Protein AF-A0A1G7B9N2-F1 (afdb_monomer_lite)

Foldseek 3Di:
DDDDQVLPLVSLLVVLCCCVVPVVDQEDEEDQNQSNLLSSLVSCQVSVGAYEYEHRQACCCVPVSPHPRYDYDYDHVVNVVVCVVVPD

Structure (mmCIF, N/CA/C/O backbone):
data_AF-A0A1G7B9N2-F1
#
_entry.id   AF-A0A1G7B9N2-F1
#
loop_
_atom_site.group_PDB
_atom_site.id
_atom_site.type_symbol
_atom_site.label_atom_id
_atom_site.label_alt_id
_atom_site.label_comp_id
_atom_site.label_asym_id
_atom_site.label_entity_id
_atom_site.label_seq_id
_atom_site.pdbx_PDB_ins_code
_atom_site.Cartn_x
_atom_site.Cartn_y
_atom_site.Cartn_z
_atom_site.occupancy
_atom_site.B_iso_or_equiv
_atom_site.auth_seq_id
_atom_site.auth_comp_id
_atom_site.auth_asym_id
_atom_site.auth_atom_id
_atom_site.pdbx_PDB_model_num
ATOM 1 N N . MET A 1 1 ? -3.533 16.400 6.399 1.00 81.56 1 MET A N 1
ATOM 2 C CA . MET A 1 1 ? -2.725 15.795 7.482 1.00 81.56 1 MET A CA 1
ATOM 3 C C . MET A 1 1 ? -1.466 15.203 6.871 1.00 81.56 1 MET A C 1
ATOM 5 O O . MET A 1 1 ? -1.519 14.824 5.711 1.00 81.56 1 MET A O 1
ATOM 9 N N . THR A 1 2 ? -0.357 15.161 7.607 1.00 89.69 2 THR A N 1
ATOM 10 C CA . THR A 1 2 ? 0.925 14.583 7.162 1.00 89.69 2 THR A CA 1
ATOM 11 C C . THR A 1 2 ? 1.587 13.889 8.348 1.00 89.69 2 THR A C 1
ATOM 13 O O . THR A 1 2 ? 1.384 14.314 9.485 1.00 89.69 2 THR A O 1
ATOM 16 N N . ALA A 1 3 ? 2.382 12.851 8.106 1.00 93.25 3 ALA A N 1
ATOM 17 C CA . ALA A 1 3 ? 3.133 12.163 9.151 1.00 93.25 3 ALA A CA 1
ATOM 18 C C . ALA A 1 3 ? 4.481 11.670 8.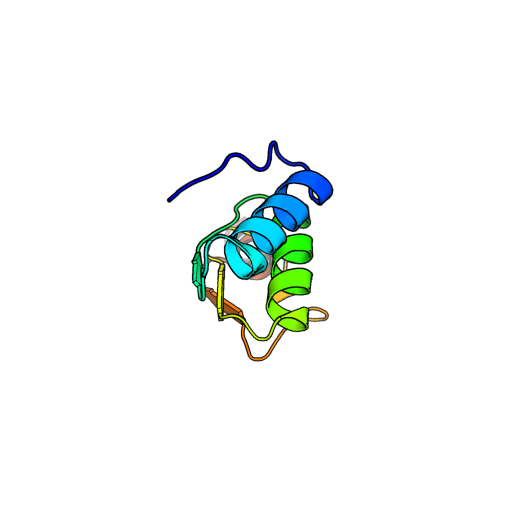619 1.00 93.25 3 ALA A C 1
ATOM 20 O O . ALA A 1 3 ? 4.617 11.381 7.431 1.00 93.25 3 ALA A O 1
ATOM 21 N N . ASP A 1 4 ? 5.463 11.575 9.512 1.00 93.44 4 ASP A N 1
ATOM 22 C CA . ASP A 1 4 ? 6.790 11.056 9.196 1.00 93.44 4 ASP A CA 1
ATOM 23 C C . ASP A 1 4 ? 6.851 9.556 9.503 1.00 93.44 4 ASP A C 1
ATOM 25 O O . ASP A 1 4 ? 6.794 9.127 10.658 1.00 93.44 4 ASP A O 1
ATOM 29 N N . HIS A 1 5 ? 6.975 8.753 8.449 1.00 93.12 5 HIS A N 1
ATOM 30 C CA . HIS A 1 5 ? 7.132 7.305 8.545 1.00 93.12 5 HIS A CA 1
ATOM 31 C C . HIS A 1 5 ? 8.576 6.878 8.872 1.00 93.12 5 HIS A C 1
ATOM 33 O O . HIS A 1 5 ? 8.853 5.685 8.958 1.00 93.12 5 HIS A O 1
ATOM 39 N N . GLN A 1 6 ? 9.522 7.814 9.004 1.00 95.44 6 GLN A N 1
ATOM 40 C CA . GLN A 1 6 ? 10.914 7.599 9.422 1.00 95.44 6 GLN A CA 1
ATOM 41 C C . GLN A 1 6 ? 11.680 6.571 8.576 1.00 95.44 6 GLN A C 1
ATOM 43 O O . GLN A 1 6 ? 12.552 5.865 9.081 1.00 95.44 6 GLN A O 1
ATOM 48 N N . ASN A 1 7 ? 11.332 6.439 7.291 1.00 93.38 7 ASN A N 1
ATOM 49 C CA . ASN A 1 7 ? 11.812 5.363 6.407 1.00 93.38 7 ASN A CA 1
ATOM 50 C C . ASN A 1 7 ? 11.637 3.936 6.974 1.00 93.38 7 ASN A C 1
ATOM 52 O O . ASN A 1 7 ? 12.369 3.021 6.601 1.00 93.38 7 ASN A O 1
ATOM 56 N N . LYS A 1 8 ? 10.660 3.741 7.865 1.00 96.75 8 LYS A N 1
ATOM 57 C CA . LYS A 1 8 ? 10.394 2.493 8.578 1.00 96.75 8 LYS A CA 1
ATOM 58 C C . LYS A 1 8 ? 9.014 1.938 8.199 1.00 96.75 8 LYS A C 1
ATOM 60 O O . LYS A 1 8 ? 8.005 2.606 8.443 1.00 96.75 8 LYS A O 1
ATOM 65 N N . PRO A 1 9 ? 8.935 0.744 7.581 1.00 96.38 9 PRO A N 1
ATOM 66 C CA . PRO A 1 9 ? 7.664 0.178 7.119 1.00 96.38 9 PRO A CA 1
ATOM 67 C C . PRO A 1 9 ? 6.643 -0.057 8.237 1.00 96.38 9 PRO A C 1
ATOM 69 O O . PRO A 1 9 ? 5.454 0.200 8.056 1.00 96.38 9 PRO A O 1
ATOM 72 N N . ASP 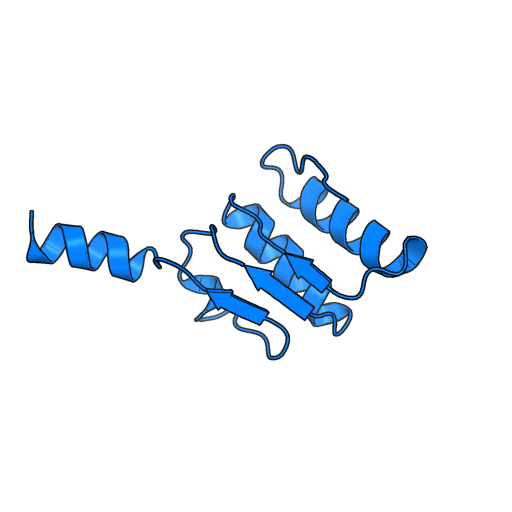A 1 10 ? 7.103 -0.493 9.408 1.00 96.06 10 ASP A N 1
ATOM 73 C CA . ASP A 1 10 ? 6.280 -0.693 10.600 1.00 96.06 10 ASP A CA 1
ATOM 74 C C . ASP A 1 10 ? 5.649 0.625 11.067 1.00 96.06 10 ASP A C 1
ATOM 76 O O . ASP A 1 10 ? 4.435 0.689 11.260 1.00 96.06 10 ASP A O 1
ATOM 80 N N . VAL A 1 11 ? 6.435 1.704 11.141 1.00 97.56 11 VAL A N 1
ATOM 81 C CA . VAL A 1 11 ? 5.940 3.041 11.503 1.00 97.56 11 VAL A CA 1
ATOM 82 C C . VAL A 1 11 ? 4.897 3.526 10.494 1.00 97.56 11 VAL A C 1
ATOM 84 O O . VAL A 1 11 ? 3.811 3.941 10.895 1.00 97.56 11 VAL A O 1
ATOM 87 N N . GLY A 1 12 ? 5.178 3.419 9.190 1.00 96.50 12 GLY A N 1
ATOM 88 C CA . GLY A 1 12 ? 4.232 3.831 8.148 1.00 96.50 12 GLY A CA 1
ATOM 89 C C . GLY A 1 12 ? 2.922 3.038 8.163 1.00 96.50 12 GLY A C 1
ATOM 90 O O . GLY A 1 12 ? 1.846 3.628 8.087 1.00 96.50 12 GLY A O 1
ATOM 91 N N . SER A 1 13 ? 2.990 1.715 8.333 1.00 97.00 13 SER A N 1
ATOM 92 C CA . SER A 1 13 ? 1.791 0.869 8.419 1.00 97.00 13 SER A CA 1
ATOM 93 C C . SER A 1 13 ? 0.951 1.162 9.668 1.00 97.00 13 SER A C 1
ATOM 95 O O . SER A 1 13 ? -0.277 1.183 9.591 1.00 97.00 13 SER A O 1
ATOM 97 N N . ASN A 1 14 ? 1.588 1.464 10.804 1.00 97.69 14 ASN A N 1
ATOM 98 C CA . ASN A 1 14 ? 0.893 1.847 12.032 1.00 97.69 14 ASN A CA 1
ATOM 99 C C . ASN A 1 14 ? 0.194 3.205 11.894 1.00 97.69 14 ASN A C 1
ATOM 101 O O . ASN A 1 14 ? -0.953 3.341 12.316 1.00 97.69 14 ASN A O 1
ATOM 105 N N . ILE A 1 15 ? 0.844 4.185 11.255 1.00 97.56 15 ILE A N 1
ATOM 106 C CA . ILE A 1 15 ?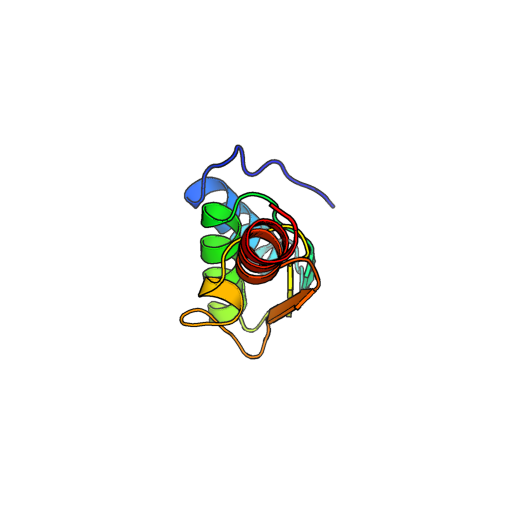 0.225 5.478 10.933 1.00 97.56 15 ILE A CA 1
ATOM 107 C C . ILE A 1 15 ? -0.990 5.270 10.023 1.00 97.56 15 ILE A C 1
ATOM 109 O O . ILE A 1 15 ? -2.061 5.787 10.324 1.00 97.56 15 ILE A O 1
ATOM 113 N N . ALA A 1 16 ? -0.854 4.474 8.957 1.00 96.75 16 ALA A N 1
ATOM 114 C CA . ALA A 1 16 ? -1.954 4.188 8.037 1.00 96.75 16 ALA A CA 1
ATOM 115 C C . ALA A 1 16 ? -3.149 3.532 8.750 1.00 96.75 16 ALA A C 1
ATOM 117 O O . ALA A 1 16 ? -4.285 3.967 8.572 1.00 96.75 16 ALA A O 1
ATOM 118 N N . ARG A 1 17 ? -2.901 2.537 9.616 1.00 97.31 17 ARG A N 1
ATOM 119 C CA . ARG A 1 17 ? -3.9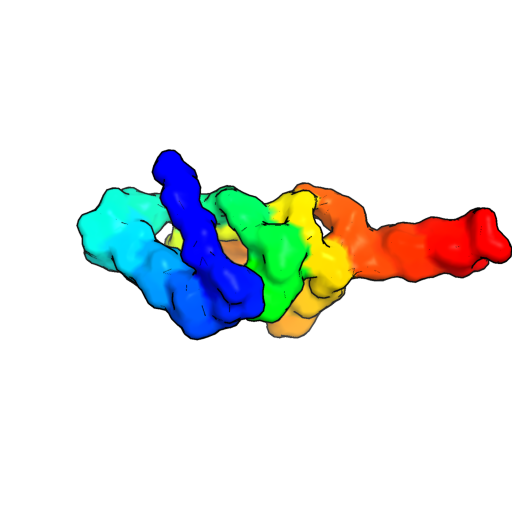54 1.903 10.429 1.00 97.31 17 ARG A CA 1
ATOM 120 C C . ARG A 1 17 ? -4.634 2.906 11.348 1.00 97.31 17 ARG A C 1
ATOM 122 O O . ARG A 1 17 ? -5.854 2.926 11.410 1.00 97.31 17 ARG A O 1
ATOM 129 N N . GLN A 1 18 ? -3.866 3.750 12.034 1.00 97.19 18 GLN A N 1
ATOM 130 C CA . GLN A 1 18 ? -4.426 4.772 12.913 1.00 97.19 18 GLN A CA 1
ATOM 131 C C . GLN A 1 18 ? -5.311 5.755 12.138 1.00 97.19 18 GLN A C 1
ATOM 133 O O . GLN A 1 18 ? -6.432 6.033 12.558 1.00 97.19 18 GLN A O 1
ATOM 138 N N . TRP A 1 19 ? -4.818 6.255 11.006 1.00 97.31 19 TRP A N 1
ATOM 139 C CA . TRP A 1 19 ? -5.548 7.190 10.160 1.00 97.31 19 TRP A CA 1
ATOM 140 C C . TRP A 1 19 ? -6.878 6.608 9.694 1.00 97.31 19 TRP A C 1
ATOM 142 O O . TRP A 1 19 ? -7.908 7.262 9.824 1.00 97.31 19 TRP A O 1
ATOM 152 N N . ILE A 1 20 ? -6.865 5.367 9.216 1.00 97.06 20 ILE A N 1
ATOM 153 C CA . ILE A 1 20 ? -8.064 4.694 8.715 1.00 97.06 20 ILE A CA 1
ATOM 154 C C . ILE A 1 20 ? -9.025 4.338 9.857 1.00 97.06 20 ILE A C 1
ATOM 156 O O . ILE A 1 20 ? -10.205 4.673 9.795 1.00 97.06 20 ILE A O 1
ATOM 160 N N . ASP A 1 21 ? -8.536 3.671 10.905 1.00 96.00 21 ASP A N 1
ATOM 161 C CA . ASP A 1 21 ? -9.393 3.067 11.932 1.00 96.00 21 ASP A CA 1
ATOM 162 C C . ASP A 1 21 ? -9.885 4.074 12.977 1.00 96.00 21 ASP A C 1
ATOM 164 O O . ASP A 1 21 ? -10.972 3.906 13.530 1.00 96.00 21 ASP A O 1
ATOM 168 N N . ARG A 1 22 ? -9.084 5.100 13.285 1.00 96.69 22 ARG A N 1
ATOM 169 C CA . ARG A 1 22 ? -9.383 6.061 14.355 1.00 96.69 22 ARG A CA 1
ATOM 170 C C . ARG A 1 22 ? -9.713 7.443 13.826 1.00 96.69 22 ARG A C 1
ATOM 172 O O . ARG A 1 22 ? -10.637 8.075 14.328 1.00 96.69 22 ARG A O 1
ATOM 179 N N . ASP A 1 23 ? -8.947 7.909 12.847 1.00 95.69 23 ASP A N 1
ATOM 180 C CA . ASP A 1 23 ? -9.037 9.294 12.388 1.00 95.69 23 ASP A CA 1
ATOM 181 C C . ASP A 1 23 ? -9.985 9.441 11.170 1.00 95.69 23 ASP A C 1
ATOM 183 O O . ASP A 1 23 ? -10.205 10.552 10.690 1.00 95.69 23 ASP A O 1
ATOM 187 N N . GLY A 1 24 ? -10.591 8.334 10.708 1.00 94.25 24 GLY A N 1
ATOM 188 C CA . GLY A 1 24 ? -11.631 8.309 9.672 1.00 94.25 24 GLY A CA 1
ATOM 189 C C . GLY A 1 24 ? -11.128 8.626 8.263 1.00 94.25 24 GLY A C 1
ATOM 190 O O . GLY A 1 24 ? -11.870 9.173 7.453 1.00 94.25 24 GLY A O 1
ATOM 191 N N . VAL A 1 25 ? -9.858 8.346 7.976 1.00 95.81 25 VAL A N 1
ATOM 192 C CA . VAL A 1 25 ? -9.239 8.632 6.677 1.00 95.81 25 VAL A CA 1
ATOM 193 C C . VAL A 1 25 ? -9.606 7.561 5.656 1.00 95.81 25 VAL A C 1
ATOM 195 O O . VAL A 1 25 ? -9.296 6.385 5.836 1.00 95.81 25 VAL A O 1
ATOM 198 N N . ASP A 1 26 ? -10.196 7.985 4.539 1.00 94.88 26 ASP A N 1
ATOM 199 C CA . ASP A 1 26 ? -10.578 7.089 3.439 1.00 94.88 26 ASP A CA 1
ATOM 200 C C . ASP A 1 26 ? -9.567 7.040 2.281 1.00 94.88 26 ASP A C 1
ATOM 202 O O . ASP A 1 26 ? -9.651 6.156 1.426 1.00 94.88 26 ASP A O 1
ATOM 206 N N . LEU A 1 27 ? -8.616 7.979 2.249 1.00 92.88 27 LEU A N 1
ATOM 207 C CA . LEU A 1 27 ? -7.617 8.121 1.192 1.00 92.88 27 LEU A CA 1
ATOM 208 C C . LEU A 1 27 ? -6.247 8.470 1.779 1.00 92.88 27 LEU A C 1
ATOM 210 O O . LEU A 1 27 ? -6.095 9.488 2.455 1.00 92.88 27 LEU A O 1
ATOM 214 N N . ILE A 1 28 ? -5.238 7.668 1.444 1.00 93.69 28 ILE A N 1
ATOM 215 C CA . ILE A 1 28 ? -3.830 7.986 1.701 1.00 93.69 28 ILE A CA 1
ATOM 216 C C . ILE A 1 28 ? -3.175 8.397 0.384 1.00 93.69 28 ILE A C 1
ATOM 218 O O . ILE A 1 28 ? -3.341 7.731 -0.638 1.00 93.69 28 ILE A O 1
ATOM 222 N N . VAL A 1 29 ? -2.429 9.501 0.407 1.00 92.75 29 VAL A N 1
ATOM 223 C CA . VAL A 1 29 ? -1.709 10.009 -0.762 1.00 92.75 29 VAL A CA 1
ATOM 224 C C . VAL A 1 29 ? -0.228 10.088 -0.440 1.00 92.75 29 VAL A C 1
ATOM 226 O O . VAL A 1 29 ? 0.162 10.744 0.520 1.00 92.75 29 VAL A O 1
ATOM 229 N N . ASP A 1 30 ? 0.545 9.450 -1.307 1.00 85.19 30 ASP A N 1
ATOM 230 C CA . ASP A 1 30 ? 1.988 9.530 -1.463 1.00 85.19 30 ASP A CA 1
ATOM 231 C C . ASP A 1 30 ? 2.841 8.980 -0.307 1.00 85.19 30 ASP A C 1
ATOM 233 O O . ASP A 1 30 ? 2.689 9.328 0.861 1.00 85.19 30 ASP A O 1
ATOM 237 N N . VAL A 1 31 ? 3.771 8.083 -0.651 1.00 89.00 31 VAL A N 1
ATOM 238 C CA . VAL A 1 31 ? 4.761 7.505 0.270 1.00 89.00 31 VAL A CA 1
ATOM 239 C C . VAL A 1 31 ? 6.035 7.224 -0.527 1.00 89.00 31 VAL A C 1
ATOM 241 O O . VAL A 1 31 ? 6.057 6.300 -1.341 1.00 89.00 31 VAL A O 1
ATOM 244 N N . GLY A 1 32 ? 7.091 8.007 -0.289 1.00 84.69 32 GLY A N 1
ATOM 245 C CA . GLY A 1 32 ? 8.295 7.989 -1.135 1.00 84.69 32 GLY A CA 1
ATOM 246 C C . GLY A 1 32 ? 9.238 6.818 -0.915 1.00 84.69 32 GLY A C 1
ATOM 247 O O . GLY A 1 32 ? 9.944 6.404 -1.832 1.00 84.69 32 GLY A O 1
ATOM 248 N N . ASN A 1 33 ? 9.250 6.236 0.281 1.00 91.69 33 ASN A N 1
ATOM 249 C CA . ASN A 1 33 ? 10.052 5.047 0.525 1.00 91.69 33 ASN A CA 1
ATOM 250 C C . ASN A 1 33 ? 9.310 3.800 0.029 1.00 91.69 33 ASN A C 1
ATOM 252 O O . ASN A 1 33 ? 8.249 3.472 0.556 1.00 91.69 33 ASN A O 1
ATOM 256 N N . SER A 1 34 ? 9.890 3.070 -0.926 1.00 92.25 34 SER A N 1
ATOM 257 C CA . SER A 1 34 ? 9.256 1.895 -1.537 1.00 92.25 34 SER A CA 1
ATOM 258 C C . SER A 1 34 ? 8.820 0.826 -0.529 1.00 92.25 34 SER A C 1
ATOM 260 O O . SER A 1 34 ? 7.720 0.296 -0.648 1.00 92.25 34 SER A O 1
ATOM 262 N N . ALA A 1 35 ? 9.634 0.520 0.487 1.00 93.25 35 ALA A N 1
ATOM 263 C CA . ALA A 1 35 ? 9.280 -0.495 1.483 1.00 93.25 35 ALA A CA 1
ATOM 264 C C . ALA A 1 35 ? 8.109 -0.037 2.366 1.00 93.25 35 ALA A C 1
ATOM 266 O O . ALA A 1 35 ? 7.235 -0.827 2.720 1.00 93.25 35 ALA A O 1
ATOM 267 N N . VAL A 1 36 ? 8.063 1.257 2.686 1.00 95.94 36 VAL A N 1
ATOM 268 C CA . VAL A 1 36 ? 6.945 1.851 3.424 1.00 95.94 36 VAL A CA 1
ATOM 269 C C . VAL A 1 36 ? 5.688 1.889 2.559 1.00 95.94 36 VAL A C 1
ATOM 271 O O . VAL A 1 36 ? 4.614 1.549 3.041 1.00 95.94 36 VAL A O 1
ATOM 274 N N . ALA A 1 37 ? 5.813 2.241 1.280 1.00 93.75 37 ALA A N 1
ATOM 275 C CA . ALA A 1 37 ? 4.699 2.286 0.342 1.00 93.75 37 ALA A CA 1
ATOM 276 C C . ALA A 1 37 ? 4.022 0.922 0.178 1.00 93.75 37 ALA A C 1
ATOM 278 O O . ALA A 1 37 ? 2.798 0.842 0.200 1.00 93.75 37 ALA A O 1
ATOM 279 N N . LEU A 1 38 ? 4.802 -0.160 0.088 1.00 94.75 38 LEU A N 1
ATOM 280 C CA . LEU A 1 38 ? 4.269 -1.526 0.040 1.00 94.75 38 LEU A CA 1
ATOM 281 C C . LEU A 1 38 ? 3.540 -1.893 1.341 1.00 94.75 38 LEU A C 1
ATOM 283 O O . LEU A 1 38 ? 2.439 -2.442 1.307 1.00 94.75 38 LEU A O 1
ATOM 287 N N . ALA A 1 39 ? 4.107 -1.530 2.495 1.00 96.50 39 ALA A N 1
ATOM 288 C CA . ALA A 1 39 ? 3.465 -1.769 3.786 1.00 96.50 39 ALA A CA 1
ATOM 289 C C . ALA A 1 39 ? 2.149 -0.982 3.943 1.00 96.50 39 ALA A C 1
ATOM 291 O O . ALA A 1 39 ? 1.161 -1.531 4.426 1.00 96.50 39 ALA A O 1
ATOM 292 N N . VAL A 1 40 ? 2.108 0.278 3.499 1.00 96.12 40 VAL A N 1
ATOM 293 C CA . VAL A 1 40 ? 0.892 1.108 3.497 1.00 96.12 40 VAL A CA 1
ATOM 294 C C . VAL A 1 40 ? -0.143 0.567 2.510 1.00 96.12 40 VAL A C 1
ATOM 296 O O . VAL A 1 40 ? -1.306 0.439 2.878 1.00 96.12 40 VAL A O 1
ATOM 299 N N . ASN A 1 41 ? 0.269 0.161 1.305 1.00 95.62 41 ASN A N 1
ATOM 300 C CA . ASN A 1 41 ? -0.613 -0.469 0.320 1.00 95.62 41 ASN A CA 1
ATOM 301 C C . ASN A 1 41 ? -1.281 -1.734 0.874 1.00 95.62 41 ASN A C 1
ATOM 303 O O . ASN A 1 41 ? -2.474 -1.932 0.671 1.00 95.62 41 ASN A O 1
ATOM 307 N N . SER A 1 42 ? -0.538 -2.560 1.619 1.00 96.38 42 SER A N 1
ATOM 308 C CA . SER A 1 42 ? -1.092 -3.738 2.294 1.00 96.38 42 SER A CA 1
ATOM 309 C C . SER A 1 42 ? -2.209 -3.358 3.277 1.00 96.38 42 SER A C 1
ATOM 311 O O . SER A 1 42 ? -3.297 -3.923 3.229 1.00 96.38 42 SER A O 1
ATOM 313 N N . VAL A 1 43 ? -2.001 -2.317 4.094 1.00 96.94 43 VAL A N 1
ATOM 314 C CA . VAL A 1 43 ? -3.036 -1.812 5.015 1.00 96.94 43 VAL A CA 1
ATOM 315 C C . VAL A 1 43 ? -4.254 -1.274 4.262 1.00 96.94 43 VAL A C 1
ATOM 317 O O . VAL A 1 43 ? -5.383 -1.609 4.614 1.00 96.94 43 VAL A O 1
ATOM 320 N N . CYS A 1 44 ? -4.042 -0.449 3.236 1.00 96.12 44 CYS A N 1
ATOM 321 C CA . CYS A 1 44 ? -5.119 0.110 2.419 1.00 96.12 44 CYS A CA 1
ATOM 322 C C . CYS A 1 44 ? -5.934 -0.991 1.734 1.00 96.12 44 CYS A C 1
ATOM 324 O O . CYS A 1 44 ? -7.161 -0.934 1.739 1.00 96.12 44 CYS A O 1
ATOM 326 N N . ARG A 1 45 ? -5.268 -2.033 1.224 1.00 95.25 45 ARG A N 1
ATOM 327 C CA . ARG A 1 45 ? -5.909 -3.214 0.640 1.00 95.25 45 ARG A CA 1
ATOM 328 C C . ARG A 1 45 ? -6.726 -3.994 1.670 1.00 95.25 45 ARG A C 1
ATOM 330 O O . ARG A 1 45 ? -7.867 -4.338 1.382 1.00 95.25 45 ARG A O 1
ATOM 337 N N . ASP A 1 46 ? -6.174 -4.253 2.854 1.00 95.75 46 ASP A N 1
ATOM 338 C CA . ASP A 1 46 ? -6.870 -4.981 3.927 1.00 95.75 46 ASP A CA 1
ATOM 339 C C . ASP A 1 46 ? -8.121 -4.240 4.421 1.00 95.75 46 ASP A C 1
ATOM 341 O O . ASP A 1 46 ? -9.078 -4.856 4.891 1.00 95.75 46 ASP A O 1
ATOM 345 N N . LYS A 1 47 ? -8.097 -2.906 4.358 1.00 95.56 47 LYS A N 1
ATOM 346 C CA . LYS A 1 47 ? -9.153 -2.023 4.869 1.00 95.56 47 LYS A CA 1
ATOM 347 C C . LYS A 1 47 ? -10.090 -1.484 3.786 1.00 95.56 47 LYS A C 1
ATOM 349 O O . LYS A 1 47 ? -10.990 -0.718 4.123 1.00 95.56 47 LYS A O 1
ATOM 354 N N . ASP A 1 48 ? -9.871 -1.868 2.530 1.00 95.19 48 ASP A N 1
ATOM 355 C CA . ASP A 1 48 ? -10.599 -1.376 1.355 1.00 95.19 48 ASP A CA 1
ATOM 356 C C . ASP A 1 48 ? -10.625 0.163 1.264 1.00 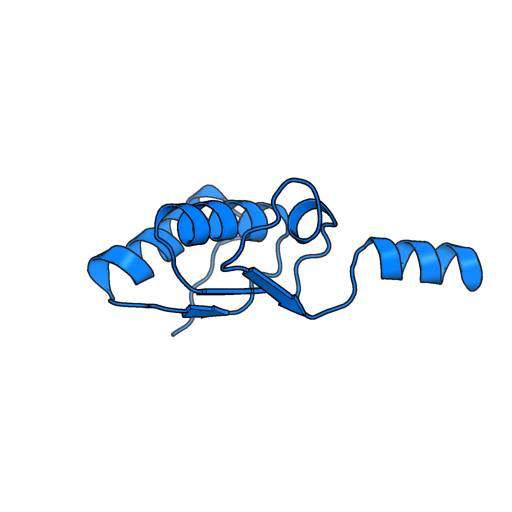95.19 48 ASP A C 1
ATOM 358 O O . ASP A 1 48 ? -11.666 0.794 1.084 1.00 95.19 48 ASP A O 1
ATOM 362 N N . LYS A 1 49 ? -9.459 0.793 1.466 1.00 96.00 49 LYS A N 1
ATOM 363 C CA . LYS A 1 49 ? -9.283 2.253 1.433 1.00 96.00 49 LYS A CA 1
ATOM 364 C C . LYS A 1 49 ? -8.414 2.684 0.270 1.00 96.00 49 LYS A C 1
ATOM 366 O O . LYS A 1 49 ? -7.439 2.015 -0.065 1.00 96.00 49 LYS A O 1
ATOM 371 N N . ALA A 1 50 ? -8.752 3.831 -0.311 1.00 94.06 50 ALA A N 1
ATOM 372 C CA . ALA A 1 50 ? -8.059 4.344 -1.477 1.00 94.06 50 ALA A CA 1
ATOM 373 C C . ALA A 1 50 ? -6.607 4.702 -1.136 1.00 94.06 50 ALA A C 1
ATOM 375 O O . ALA A 1 50 ? -6.309 5.298 -0.095 1.00 94.06 50 ALA A O 1
ATOM 376 N N . TYR A 1 51 ? -5.702 4.363 -2.045 1.00 94.00 51 TYR A N 1
ATOM 377 C CA . TYR A 1 51 ? -4.294 4.689 -1.938 1.00 94.00 51 TYR A CA 1
ATOM 378 C C . TYR A 1 51 ? -3.791 5.241 -3.264 1.00 94.00 51 TYR A C 1
ATOM 380 O O . TYR A 1 51 ? -3.915 4.595 -4.298 1.00 94.00 51 TYR A O 1
ATOM 388 N N . ILE A 1 52 ? -3.217 6.440 -3.247 1.00 90.88 52 ILE A N 1
ATOM 389 C CA . ILE A 1 52 ? -2.571 7.023 -4.422 1.00 90.88 52 ILE A CA 1
ATOM 390 C C . ILE A 1 52 ? -1.087 7.145 -4.110 1.00 90.88 52 ILE A C 1
ATOM 392 O O . ILE A 1 52 ? -0.722 7.891 -3.207 1.00 90.88 52 ILE A O 1
ATOM 396 N N . ASN A 1 53 ? -0.221 6.437 -4.832 1.00 87.94 53 ASN A N 1
ATOM 397 C CA . ASN A 1 53 ? 1.226 6.576 -4.675 1.00 87.94 53 ASN A CA 1
ATOM 398 C C . ASN A 1 53 ? 1.830 7.282 -5.890 1.00 87.94 53 ASN A C 1
ATOM 400 O O . ASN A 1 53 ? 1.568 6.878 -7.021 1.00 87.94 53 ASN A O 1
ATOM 404 N N . SER A 1 54 ? 2.644 8.314 -5.653 1.00 82.00 54 SER A N 1
ATOM 405 C CA . SER A 1 54 ? 3.317 9.070 -6.709 1.00 82.00 54 SER A CA 1
ATOM 406 C C . SER A 1 54 ? 4.830 9.195 -6.536 1.00 82.00 54 SER A C 1
ATOM 408 O O . SER A 1 54 ? 5.463 9.998 -7.222 1.00 82.00 54 SER A O 1
ATOM 410 N N . THR A 1 55 ? 5.459 8.416 -5.667 1.00 79.88 55 THR A N 1
ATOM 411 C CA . THR A 1 55 ? 6.895 8.594 -5.383 1.00 79.88 55 THR A CA 1
ATOM 412 C C . THR A 1 55 ? 7.654 7.296 -5.156 1.00 79.88 55 THR A C 1
ATOM 414 O O . THR A 1 55 ? 8.878 7.285 -5.289 1.00 79.88 55 THR A O 1
ATOM 417 N N . ALA A 1 56 ? 6.973 6.187 -4.868 1.00 80.50 56 ALA A N 1
ATOM 418 C CA . ALA A 1 56 ? 7.625 4.906 -4.667 1.00 80.50 56 ALA A CA 1
ATOM 419 C C . ALA A 1 56 ? 8.189 4.365 -5.987 1.00 80.50 56 ALA A C 1
ATOM 421 O O . ALA A 1 56 ? 7.460 4.050 -6.927 1.00 80.50 56 ALA A O 1
ATOM 422 N N . GLY A 1 57 ? 9.509 4.192 -6.031 1.00 78.62 57 GLY A N 1
ATOM 423 C CA . GLY A 1 57 ? 10.228 3.638 -7.175 1.00 78.62 57 GLY A CA 1
ATOM 424 C C . GLY A 1 57 ? 10.256 2.108 -7.188 1.00 78.62 57 GLY A C 1
ATOM 425 O O . GLY A 1 57 ? 11.313 1.533 -7.428 1.00 78.62 57 GLY A O 1
ATOM 426 N N . THR A 1 58 ? 9.160 1.418 -6.879 1.00 81.69 58 THR A N 1
ATOM 427 C CA . THR A 1 58 ? 9.097 -0.054 -6.957 1.00 81.69 58 THR A CA 1
ATOM 428 C C . THR A 1 58 ? 8.072 -0.503 -7.983 1.00 81.69 58 THR A C 1
ATOM 430 O O . THR A 1 58 ? 6.955 -0.001 -8.000 1.00 81.69 58 THR A O 1
ATOM 433 N N . THR A 1 59 ? 8.447 -1.494 -8.789 1.00 83.56 59 THR A N 1
ATOM 434 C CA . THR A 1 59 ? 7.553 -2.148 -9.754 1.00 83.56 59 THR A CA 1
ATOM 435 C C . THR A 1 59 ? 6.591 -3.124 -9.078 1.00 83.56 59 THR A C 1
ATOM 437 O O . THR A 1 59 ? 5.703 -3.674 -9.718 1.00 83.56 59 THR A O 1
ATOM 440 N N . GLU A 1 60 ? 6.763 -3.409 -7.783 1.00 85.88 60 GLU A N 1
ATOM 441 C CA . GLU A 1 60 ? 5.860 -4.309 -7.062 1.00 85.88 60 GLU A CA 1
ATOM 442 C C . GLU A 1 60 ? 4.459 -3.717 -6.891 1.00 85.88 60 GLU A C 1
ATOM 444 O O . GLU A 1 60 ? 3.492 -4.475 -6.894 1.00 85.88 60 GLU A O 1
ATOM 449 N N . LEU A 1 61 ? 4.340 -2.388 -6.790 1.00 84.81 61 LEU A N 1
ATOM 450 C CA . LEU A 1 61 ? 3.059 -1.692 -6.632 1.00 84.81 61 LEU A CA 1
ATOM 451 C C . LEU A 1 61 ? 2.156 -1.842 -7.862 1.00 84.81 61 LEU A C 1
ATOM 453 O O . LEU A 1 61 ? 0.950 -1.995 -7.713 1.00 84.81 61 LEU A O 1
ATOM 457 N N . THR A 1 62 ? 2.730 -1.875 -9.062 1.00 84.19 62 THR A N 1
ATOM 458 C CA . THR A 1 62 ? 2.011 -2.171 -10.312 1.00 84.19 62 THR A CA 1
ATOM 459 C C . THR A 1 62 ? 2.076 -3.646 -10.715 1.00 84.19 62 THR A C 1
ATOM 461 O O . THR A 1 62 ? 1.347 -4.075 -11.608 1.00 84.19 62 THR A O 1
ATOM 464 N N . GLY A 1 63 ? 2.916 -4.437 -10.043 1.00 85.50 63 GLY A N 1
ATOM 465 C CA . GLY A 1 63 ? 3.101 -5.868 -10.264 1.00 85.50 63 GLY A CA 1
ATOM 466 C C . GLY A 1 63 ? 2.442 -6.728 -9.186 1.00 85.50 63 GLY A C 1
ATOM 467 O O . GLY A 1 63 ? 1.225 -6.723 -9.006 1.00 85.50 63 GLY A O 1
ATOM 468 N N . ALA A 1 64 ? 3.259 -7.510 -8.475 1.00 87.19 64 ALA A N 1
ATOM 469 C CA . ALA A 1 64 ? 2.796 -8.548 -7.549 1.00 87.19 64 ALA A CA 1
ATOM 470 C C . ALA A 1 64 ? 1.943 -8.031 -6.374 1.00 87.19 64 ALA A C 1
ATOM 472 O O . ALA A 1 64 ? 1.154 -8.792 -5.814 1.00 87.19 64 ALA A O 1
ATOM 473 N N . GLN A 1 65 ? 2.095 -6.761 -5.995 1.00 87.81 65 GLN A N 1
ATOM 474 C CA . GLN A 1 65 ? 1.340 -6.119 -4.919 1.00 87.81 65 GLN A CA 1
ATOM 475 C C . GLN A 1 65 ? 0.285 -5.128 -5.433 1.00 87.81 65 GLN A C 1
ATOM 477 O O . GLN A 1 65 ? -0.246 -4.343 -4.647 1.00 87.81 65 GLN A O 1
ATOM 482 N N . CYS A 1 66 ? -0.064 -5.175 -6.720 1.00 87.12 66 CYS A N 1
ATOM 483 C CA . CYS A 1 66 ? -1.156 -4.372 -7.259 1.00 87.12 66 CYS A CA 1
ATOM 484 C C . CYS A 1 66 ? -2.475 -4.661 -6.523 1.00 87.12 66 CYS A C 1
ATOM 486 O O . CYS A 1 66 ? -2.778 -5.805 -6.161 1.00 87.12 66 CYS A O 1
ATOM 488 N N . SER A 1 67 ? -3.255 -3.612 -6.264 1.00 86.62 67 SER A N 1
ATOM 489 C CA . SER A 1 67 ? -4.524 -3.693 -5.543 1.00 86.62 67 SER A CA 1
ATOM 490 C C . SER A 1 67 ? -5.599 -2.855 -6.248 1.00 86.62 67 SER A C 1
ATOM 492 O O . SER A 1 67 ? -5.269 -1.850 -6.877 1.00 86.62 67 SER A O 1
ATOM 494 N N . PRO A 1 68 ? -6.892 -3.231 -6.158 1.00 87.81 68 PRO A N 1
ATOM 495 C CA . PRO A 1 68 ? -7.975 -2.489 -6.815 1.00 87.81 68 PRO A CA 1
ATOM 496 C C . PRO A 1 68 ? -8.188 -1.086 -6.228 1.00 87.81 68 PRO A C 1
ATOM 498 O O . PRO A 1 68 ? -8.843 -0.254 -6.848 1.00 87.81 68 PRO A O 1
ATOM 501 N N . VAL A 1 69 ? -7.637 -0.831 -5.038 1.00 90.25 69 VAL A N 1
ATOM 502 C CA . VAL A 1 69 ? -7.730 0.446 -4.322 1.00 90.25 69 VAL A CA 1
ATOM 503 C C . VAL A 1 69 ? -6.494 1.329 -4.517 1.00 90.25 69 VAL A C 1
ATOM 505 O O . VAL A 1 69 ? -6.457 2.440 -3.992 1.00 90.25 69 VAL A O 1
ATOM 508 N N . LEU A 1 70 ? -5.489 0.854 -5.261 1.00 88.06 70 LEU A N 1
ATOM 509 C CA . LEU A 1 70 ? -4.249 1.572 -5.532 1.00 88.06 70 LEU A CA 1
ATOM 510 C C . LEU A 1 70 ? -4.288 2.249 -6.904 1.00 88.06 70 LEU A C 1
ATOM 512 O O . LEU A 1 70 ? -4.470 1.606 -7.935 1.00 88.06 70 LEU A O 1
ATOM 516 N N . VAL A 1 71 ? -3.990 3.543 -6.916 1.00 84.19 71 VAL A N 1
ATOM 517 C CA . VAL A 1 71 ? -3.576 4.277 -8.111 1.00 84.19 71 VAL A CA 1
ATOM 518 C C . VAL A 1 71 ? -2.100 4.622 -7.958 1.00 84.19 71 VAL A C 1
ATOM 520 O O . VAL A 1 71 ? -1.718 5.397 -7.085 1.00 84.19 71 VAL A O 1
ATOM 523 N N . HIS A 1 72 ? -1.252 4.058 -8.810 1.00 83.06 72 HIS A N 1
ATOM 524 C CA . HIS A 1 72 ? 0.162 4.421 -8.869 1.00 83.06 72 HIS A CA 1
ATOM 525 C C . HIS A 1 72 ? 0.372 5.378 -10.043 1.00 83.06 72 HIS A C 1
ATOM 527 O O . HIS A 1 72 ? 0.172 5.017 -11.200 1.00 83.06 72 HIS A O 1
ATOM 533 N N . TRP A 1 73 ? 0.709 6.627 -9.734 1.00 67.00 73 TRP A N 1
ATOM 534 C CA . TRP A 1 73 ? 0.858 7.715 -10.695 1.00 67.00 73 TRP A CA 1
ATOM 535 C C . TRP A 1 73 ? 2.240 8.343 -10.515 1.00 67.00 73 TRP A C 1
ATOM 537 O O . TRP A 1 73 ? 2.355 9.274 -9.735 1.00 67.00 73 TRP A O 1
ATOM 547 N N . THR A 1 74 ? 3.279 7.813 -11.176 1.00 59.94 74 THR A N 1
ATOM 548 C CA . THR A 1 74 ? 4.563 8.480 -11.542 1.00 59.94 74 THR A CA 1
ATOM 549 C C . THR A 1 74 ? 5.596 7.460 -12.045 1.00 59.94 74 THR A C 1
ATOM 551 O O . THR A 1 74 ? 5.374 6.255 -11.987 1.00 59.94 74 THR A O 1
ATOM 554 N N . TYR A 1 75 ? 6.729 7.975 -12.554 1.00 52.12 75 TYR A N 1
ATOM 555 C CA . TYR A 1 75 ? 7.956 7.267 -12.928 1.00 52.12 75 TYR A CA 1
ATOM 556 C C . TYR A 1 75 ? 8.226 5.996 -12.104 1.00 52.12 75 TYR A C 1
ATOM 558 O O . TYR A 1 75 ? 8.748 6.026 -10.993 1.00 52.12 75 TYR A O 1
ATOM 566 N N . GLU A 1 76 ? 7.923 4.863 -12.722 1.00 51.56 76 GLU A N 1
ATOM 567 C CA . GLU A 1 76 ? 8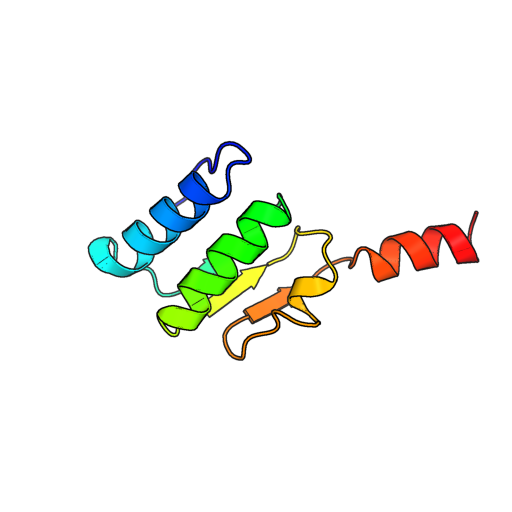.331 3.528 -12.300 1.00 51.56 76 GLU A CA 1
ATOM 568 C C . GLU A 1 76 ? 9.865 3.390 -12.323 1.00 51.56 76 GLU A C 1
ATOM 570 O O . GLU A 1 76 ? 10.537 3.961 -13.186 1.00 51.56 76 GLU A O 1
ATOM 575 N N . THR A 1 77 ? 10.450 2.539 -11.469 1.00 52.31 77 THR A N 1
ATOM 576 C CA . THR A 1 77 ? 11.866 2.143 -11.643 1.00 52.31 77 THR A CA 1
ATOM 577 C C . THR A 1 77 ? 12.096 1.490 -13.005 1.00 52.31 77 THR A C 1
ATOM 579 O O . THR A 1 77 ? 13.173 1.642 -13.572 1.00 52.31 77 THR A O 1
ATOM 582 N N . CYS A 1 78 ? 11.071 0.857 -13.585 1.00 51.16 78 CYS A N 1
ATOM 583 C CA . CYS A 1 78 ? 11.095 0.431 -14.981 1.00 51.16 78 CYS A CA 1
ATOM 584 C C . CYS A 1 78 ? 11.318 1.615 -15.939 1.00 51.16 78 CYS A C 1
ATOM 586 O O . CYS A 1 78 ? 12.183 1.535 -16.803 1.00 51.16 78 CYS A O 1
ATOM 588 N N . ALA A 1 79 ? 10.632 2.747 -15.745 1.00 47.66 79 ALA A N 1
ATOM 589 C CA . ALA A 1 79 ? 10.853 3.955 -16.541 1.00 47.66 79 ALA A CA 1
ATOM 590 C C . ALA A 1 79 ? 12.258 4.545 -16.320 1.00 47.66 79 ALA A C 1
ATOM 592 O O . ALA A 1 79 ? 12.880 5.006 -17.273 1.00 47.66 79 ALA A O 1
ATOM 593 N N . ARG A 1 80 ? 12.795 4.480 -15.093 1.00 47.72 80 ARG A N 1
ATOM 594 C CA . ARG A 1 80 ? 14.173 4.906 -14.795 1.00 47.72 80 ARG A CA 1
ATOM 595 C C . ARG A 1 80 ? 15.221 4.006 -15.462 1.00 47.72 80 ARG A C 1
ATOM 597 O O . ARG A 1 80 ? 16.141 4.524 -16.081 1.00 47.72 80 ARG A O 1
ATOM 604 N N . ILE A 1 81 ? 15.081 2.682 -15.360 1.00 55.56 81 ILE A N 1
ATOM 605 C CA . ILE A 1 81 ? 15.984 1.716 -16.008 1.00 55.56 81 ILE A CA 1
ATOM 606 C C . ILE A 1 81 ? 15.859 1.816 -17.531 1.00 55.56 81 ILE A C 1
ATOM 608 O O . ILE A 1 81 ? 16.870 1.802 -18.218 1.00 55.56 81 ILE A O 1
ATOM 612 N N . ALA A 1 82 ? 14.648 1.964 -18.071 1.00 51.31 82 ALA A N 1
ATOM 613 C CA . ALA A 1 82 ? 14.444 2.161 -19.502 1.00 51.31 82 ALA A CA 1
ATOM 614 C C . ALA A 1 82 ? 15.068 3.476 -19.989 1.00 51.31 82 ALA A C 1
ATOM 616 O O . ALA A 1 82 ? 15.690 3.491 -21.043 1.00 51.31 82 ALA A O 1
ATOM 617 N N . HIS A 1 83 ? 14.965 4.563 -19.220 1.00 53.25 83 HIS A N 1
ATOM 618 C CA . HIS A 1 83 ? 15.654 5.813 -19.535 1.00 53.25 83 HIS A CA 1
ATOM 619 C C . HIS A 1 83 ? 17.181 5.631 -19.540 1.00 53.25 83 HIS A C 1
ATOM 621 O O . HIS A 1 83 ? 17.847 6.073 -20.468 1.00 53.25 83 HIS A O 1
ATOM 627 N N . GLU A 1 84 ? 17.744 4.955 -18.539 1.00 49.06 84 GLU A N 1
ATOM 628 C CA . GLU A 1 84 ? 19.183 4.663 -18.469 1.00 49.06 84 GLU A CA 1
ATOM 629 C C . GLU A 1 84 ? 19.648 3.728 -19.601 1.00 49.06 84 GLU A C 1
ATOM 631 O O . GLU A 1 84 ? 20.712 3.936 -20.164 1.00 49.06 84 GLU A O 1
ATOM 636 N N . ALA A 1 85 ? 18.836 2.749 -20.003 1.00 55.12 85 ALA A N 1
ATOM 637 C CA . ALA A 1 85 ? 19.162 1.823 -21.088 1.00 55.12 85 ALA A CA 1
ATOM 638 C C . ALA A 1 85 ? 18.992 2.421 -22.498 1.00 55.12 85 ALA A C 1
ATOM 640 O O . ALA A 1 85 ? 19.619 1.943 -23.440 1.00 55.12 85 ALA A O 1
ATOM 641 N N . LEU A 1 86 ? 18.118 3.419 -22.670 1.00 55.88 86 LEU A N 1
ATOM 642 C CA . LEU A 1 86 ? 17.856 4.060 -23.966 1.00 55.88 86 LEU A CA 1
ATOM 643 C C . LEU A 1 86 ? 18.683 5.334 -24.190 1.00 55.88 86 LEU A C 1
ATOM 645 O O . LEU A 1 86 ? 18.866 5.732 -25.339 1.00 55.88 86 LEU A O 1
ATOM 649 N N . TYR A 1 87 ? 19.155 5.975 -23.118 1.00 58.72 87 TYR A N 1
ATOM 650 C CA . TYR A 1 87 ? 19.835 7.275 -23.171 1.00 58.72 87 TYR A CA 1
ATOM 651 C C . TYR A 1 87 ? 21.171 7.319 -22.404 1.00 58.72 87 TYR A C 1
ATOM 653 O O . TYR A 1 87 ? 21.726 8.409 -22.245 1.00 58.72 87 TYR A O 1
ATOM 661 N N . GLY A 1 88 ? 21.664 6.176 -21.914 1.00 43.12 88 GLY A N 1
ATOM 662 C CA . GLY A 1 88 ? 22.970 6.012 -21.261 1.00 43.12 88 GLY A CA 1
ATOM 663 C C . GLY A 1 88 ? 24.039 5.439 -22.180 1.00 43.12 88 GLY A C 1
ATOM 664 O O . GLY A 1 88 ? 23.694 4.615 -23.056 1.00 43.12 88 GLY A O 1
#

Secondary structure (DSSP, 8-state):
-----TT-HHHHHHHHHHHHHTS---EEE---SHHHHHHHHHHHHHTT-EEEESS---TTTTTTT--TTEEE-S--HHHHHHHHHHH-

Organism: NCBI:txid938405

Radius of gyration: 13.48 Å; chains: 1; bounding box: 35×24×38 Å

InterPro domains:
  IPR028081 Leucine-binding protein domain [PF13458] (2-78)
  IPR028082 Periplasmic binding protein-like I [SSF53822] (2-79)
  IPR051010 Branched-chain amino acid transport protein [PTHR30483] (2-85)

Sequence (88 aa):
MTADHQNKPDVGSNIARQWIDRDGVDLIVDVGNSAVALAVNSVCRDKDKAYINSTAGTTELTGAQCSPVLVHWTYETCARIAHEALYG

pLDDT: mean 84.74, std 15.8, range [43.12, 97.69]